Protein AF-A0A151WHX0-F1 (afdb_monomer)

Structure (mmCIF, N/CA/C/O backbone):
data_AF-A0A151WHX0-F1
#
_entry.id   AF-A0A151WHX0-F1
#
loop_
_atom_site.group_PDB
_atom_site.id
_atom_site.type_symbol
_atom_site.label_atom_id
_atom_site.label_alt_id
_atom_site.label_comp_id
_atom_site.label_asym_id
_atom_site.label_entity_id
_atom_site.label_seq_id
_atom_site.pdbx_PDB_ins_code
_atom_site.Cartn_x
_atom_site.Cartn_y
_atom_site.Cartn_z
_atom_site.occupancy
_atom_site.B_iso_or_equiv
_atom_site.auth_seq_id
_atom_site.auth_comp_id
_atom_site.auth_asym_id
_atom_site.auth_atom_id
_atom_site.pdbx_PDB_model_num
ATOM 1 N N . MET A 1 1 ? 28.594 18.355 21.138 1.00 55.41 1 MET A N 1
ATOM 2 C CA . MET A 1 1 ? 27.159 18.176 20.802 1.00 55.41 1 MET A CA 1
ATOM 3 C C . MET A 1 1 ? 26.870 18.299 19.295 1.00 55.41 1 MET A C 1
ATOM 5 O O . MET A 1 1 ? 25.823 18.795 18.914 1.00 55.41 1 MET A O 1
ATOM 9 N N . LYS A 1 2 ? 27.776 17.843 18.413 1.00 55.59 2 LYS A N 1
ATOM 10 C CA . LYS A 1 2 ? 27.648 18.013 16.948 1.00 55.59 2 LYS A CA 1
ATOM 11 C C . LYS A 1 2 ? 27.145 16.741 16.241 1.00 55.59 2 LYS A C 1
ATOM 13 O O . LYS A 1 2 ? 26.509 16.821 15.201 1.00 55.59 2 LYS A O 1
ATOM 18 N N . HIS A 1 3 ? 27.352 15.577 16.863 1.00 63.53 3 HIS A N 1
ATOM 19 C CA . HIS A 1 3 ? 26.896 14.275 16.361 1.00 63.53 3 HIS A CA 1
ATOM 20 C C . HIS A 1 3 ? 25.407 14.002 16.618 1.00 63.53 3 HIS A C 1
ATOM 22 O O . HIS A 1 3 ? 24.803 13.227 15.889 1.00 63.53 3 HIS A O 1
ATOM 28 N N . PHE A 1 4 ? 24.800 14.667 17.609 1.00 67.50 4 PHE A N 1
ATOM 29 C CA . PHE A 1 4 ? 23.398 14.438 17.975 1.00 67.50 4 PHE A CA 1
ATOM 30 C C . PHE A 1 4 ? 22.431 14.922 16.884 1.00 67.50 4 PHE A C 1
ATOM 32 O O . PHE A 1 4 ? 21.507 14.208 16.518 1.00 67.50 4 PHE A O 1
ATOM 39 N N . GLY A 1 5 ? 22.703 16.087 16.280 1.00 69.50 5 GLY A N 1
ATOM 40 C CA . GLY A 1 5 ? 21.907 16.588 15.153 1.00 69.50 5 GLY A CA 1
ATOM 41 C C . GLY A 1 5 ? 22.013 15.706 13.905 1.00 69.50 5 GLY A C 1
ATOM 42 O O . GLY A 1 5 ? 21.027 15.506 13.206 1.00 69.50 5 GLY A O 1
ATOM 43 N N . LEU A 1 6 ? 23.189 15.118 13.666 1.00 73.69 6 LEU A N 1
ATOM 44 C CA . LEU A 1 6 ? 23.426 14.202 12.547 1.00 73.69 6 LEU A CA 1
ATOM 45 C C . LEU A 1 6 ? 22.633 12.896 12.719 1.00 73.69 6 LEU A C 1
ATOM 47 O O . LEU A 1 6 ? 22.042 12.403 11.764 1.00 73.69 6 LEU A O 1
ATOM 51 N N . LEU A 1 7 ? 22.550 12.390 13.952 1.00 74.88 7 LEU A N 1
ATOM 52 C CA . LEU A 1 7 ? 21.784 11.192 14.299 1.00 74.88 7 LEU A CA 1
ATOM 53 C C . LEU A 1 7 ? 20.270 11.420 14.138 1.00 74.88 7 LEU A C 1
ATOM 55 O O . LEU A 1 7 ? 19.587 10.574 13.568 1.00 74.88 7 LEU A O 1
ATOM 59 N N . CYS A 1 8 ? 19.760 12.594 14.527 1.00 70.50 8 CYS A N 1
ATOM 60 C CA . CYS A 1 8 ? 18.360 12.964 14.288 1.00 70.50 8 CYS A CA 1
ATOM 61 C C . CYS A 1 8 ? 18.010 13.023 12.791 1.00 70.50 8 CYS A C 1
ATOM 63 O O . CYS A 1 8 ? 16.953 12.541 12.398 1.00 70.50 8 CYS A O 1
ATOM 65 N N . ILE A 1 9 ? 18.896 13.562 11.946 1.00 70.00 9 ILE A N 1
ATOM 66 C CA . ILE A 1 9 ? 18.682 13.608 10.488 1.00 70.00 9 ILE A CA 1
ATOM 67 C C . ILE A 1 9 ? 18.638 12.191 9.899 1.00 70.00 9 ILE A C 1
ATOM 69 O O . ILE A 1 9 ? 17.752 11.888 9.102 1.00 70.00 9 ILE A O 1
ATOM 73 N N . PHE A 1 10 ? 19.539 11.300 10.327 1.00 64.81 10 PHE A N 1
ATOM 74 C CA . PHE A 1 10 ? 19.533 9.901 9.887 1.00 64.81 10 PHE A CA 1
ATOM 75 C C . PHE A 1 10 ? 18.246 9.159 10.276 1.00 64.81 10 PHE A C 1
ATOM 77 O O . PHE A 1 10 ? 17.711 8.410 9.463 1.00 64.81 10 PHE A O 1
ATOM 84 N N . LEU A 1 11 ? 17.715 9.390 11.479 1.00 63.12 11 LEU A N 1
ATOM 85 C CA . LEU A 1 11 ? 16.473 8.752 11.932 1.00 63.12 11 LEU A CA 1
ATOM 86 C C . LEU A 1 11 ? 15.240 9.219 11.143 1.00 63.12 11 LEU A C 1
ATOM 88 O O . LEU A 1 11 ? 14.376 8.403 10.829 1.00 63.12 11 LEU A O 1
ATOM 92 N N . ILE A 1 12 ? 15.178 10.503 10.769 1.00 61.12 12 ILE A N 1
ATOM 93 C CA . ILE A 1 12 ? 14.090 11.036 9.932 1.00 61.12 12 ILE A CA 1
ATOM 94 C C . ILE A 1 12 ? 14.121 10.386 8.541 1.00 61.12 12 ILE A C 1
ATOM 96 O O . ILE A 1 12 ? 13.075 10.009 8.021 1.00 61.12 12 ILE A O 1
ATOM 100 N N . LEU A 1 13 ? 15.309 10.188 7.959 1.00 59.16 13 LEU A N 1
ATOM 101 C CA . LEU A 1 13 ? 15.458 9.575 6.634 1.00 59.16 13 LEU A CA 1
ATOM 102 C C . LEU A 1 13 ? 15.016 8.102 6.595 1.00 59.16 13 LEU A C 1
ATOM 104 O O . LEU A 1 13 ? 14.458 7.665 5.592 1.00 59.16 13 LEU A O 1
ATOM 108 N N . ILE A 1 14 ? 15.216 7.345 7.679 1.00 58.00 14 ILE A N 1
ATOM 109 C CA . ILE A 1 14 ? 14.806 5.931 7.759 1.00 58.00 14 ILE A CA 1
ATOM 110 C C . ILE A 1 14 ? 13.276 5.803 7.857 1.00 58.00 14 ILE A C 1
ATOM 112 O O . ILE A 1 14 ? 12.696 4.912 7.239 1.00 58.00 14 ILE A O 1
ATOM 116 N N . HIS A 1 15 ? 12.608 6.720 8.565 1.00 53.31 15 HIS A N 1
ATOM 117 C CA . HIS A 1 15 ? 11.148 6.703 8.728 1.00 53.31 15 HIS A CA 1
ATOM 118 C C . HIS A 1 15 ? 10.374 6.922 7.419 1.00 53.31 15 HIS A C 1
ATOM 120 O O . HIS A 1 15 ? 9.284 6.379 7.260 1.00 53.31 15 HIS A O 1
ATOM 126 N N . PHE A 1 16 ? 10.927 7.678 6.466 1.00 49.75 16 PHE A N 1
ATOM 127 C CA . PHE A 1 16 ? 10.294 7.881 5.156 1.00 49.75 16 PHE A CA 1
ATOM 128 C C . PHE A 1 16 ? 10.396 6.659 4.227 1.00 49.75 16 PHE A C 1
ATOM 130 O O . PHE A 1 16 ? 9.737 6.629 3.192 1.00 49.75 16 PHE A O 1
ATOM 137 N N . SER A 1 17 ? 11.197 5.647 4.577 1.00 51.75 17 SER A N 1
ATOM 138 C CA . SER A 1 17 ? 11.507 4.516 3.693 1.00 51.75 17 SER A CA 1
ATOM 139 C C . SER A 1 17 ? 10.608 3.285 3.888 1.00 51.75 17 SER A C 1
ATOM 141 O O . SER A 1 17 ? 10.777 2.296 3.184 1.00 51.75 17 SER A O 1
ATOM 143 N N . THR A 1 18 ? 9.650 3.310 4.822 1.00 53.88 18 THR A N 1
ATOM 144 C CA . THR A 1 18 ? 8.876 2.107 5.198 1.00 53.88 18 THR A CA 1
ATOM 145 C C . THR A 1 18 ? 7.494 1.993 4.559 1.00 53.88 18 THR A C 1
ATOM 147 O O . THR A 1 18 ? 6.756 1.075 4.898 1.00 53.88 18 THR A O 1
ATOM 150 N N . GLN A 1 19 ? 7.122 2.879 3.635 1.00 58.69 19 GLN A N 1
ATOM 151 C CA . GLN A 1 19 ? 5.849 2.760 2.915 1.00 58.69 19 GLN A CA 1
ATOM 152 C C . GLN A 1 19 ? 6.081 1.943 1.646 1.00 58.69 19 GLN A C 1
ATOM 154 O O . GLN A 1 19 ? 6.617 2.453 0.664 1.00 58.69 19 GLN A O 1
ATOM 159 N N . ILE A 1 20 ? 5.769 0.645 1.714 1.00 68.62 20 ILE A N 1
ATOM 160 C CA . ILE A 1 20 ? 6.109 -0.327 0.671 1.00 68.62 20 ILE A CA 1
ATOM 161 C C . ILE A 1 20 ? 4.811 -0.861 0.054 1.00 68.62 20 ILE A C 1
ATOM 163 O O . ILE A 1 20 ? 4.162 -1.733 0.643 1.00 68.62 20 ILE A O 1
ATOM 167 N N . PRO A 1 21 ? 4.432 -0.381 -1.144 1.00 79.31 21 PRO A N 1
ATOM 168 C CA . PRO A 1 21 ? 3.391 -1.008 -1.943 1.00 79.31 21 PRO A CA 1
ATOM 169 C C . PRO A 1 21 ? 3.704 -2.486 -2.156 1.00 79.31 21 PRO A C 1
ATOM 171 O O . PRO A 1 21 ? 4.857 -2.879 -2.356 1.00 79.31 21 PRO A O 1
ATOM 174 N N . LYS A 1 22 ? 2.673 -3.327 -2.150 1.00 87.00 22 LYS A N 1
ATOM 175 C CA . LYS A 1 22 ? 2.843 -4.744 -2.459 1.00 87.00 22 LYS A CA 1
ATOM 176 C C . LYS A 1 22 ? 2.908 -4.909 -3.976 1.00 87.00 22 LYS A C 1
ATOM 178 O O . LYS A 1 22 ? 1.929 -4.629 -4.658 1.00 87.00 22 LYS A O 1
ATOM 183 N N . PHE A 1 23 ? 4.025 -5.389 -4.510 1.00 87.19 23 PHE A N 1
ATOM 184 C CA . PHE A 1 23 ? 4.165 -5.668 -5.943 1.00 87.19 23 PHE A CA 1
ATOM 185 C C . PHE A 1 23 ? 4.015 -7.164 -6.224 1.00 87.19 23 PHE A C 1
ATOM 187 O O . PHE A 1 23 ? 4.649 -7.991 -5.572 1.00 87.19 23 PHE A O 1
ATOM 194 N N . GLU A 1 24 ? 3.204 -7.515 -7.219 1.00 89.00 24 GLU A N 1
ATOM 195 C CA . GLU A 1 24 ? 3.012 -8.889 -7.684 1.00 89.00 24 GLU A CA 1
ATOM 196 C C . GLU A 1 24 ? 3.361 -8.976 -9.175 1.00 89.00 24 GLU A C 1
ATOM 198 O O . GLU A 1 24 ? 2.765 -8.291 -10.007 1.00 89.00 24 GLU A O 1
ATOM 203 N N . ASN A 1 25 ? 4.327 -9.838 -9.512 1.00 86.88 25 ASN A N 1
ATOM 204 C CA . ASN A 1 25 ? 4.783 -10.103 -10.885 1.00 86.88 25 ASN A CA 1
ATOM 205 C C . ASN A 1 25 ? 5.300 -8.872 -11.655 1.00 86.88 25 ASN A C 1
ATOM 207 O O . ASN A 1 25 ? 5.283 -8.858 -12.884 1.00 86.88 25 ASN A O 1
ATOM 211 N N . CYS A 1 26 ? 5.769 -7.841 -10.951 1.00 83.69 26 CYS A N 1
ATOM 212 C CA . CYS A 1 26 ? 6.309 -6.631 -11.565 1.00 83.69 26 CYS A CA 1
ATOM 213 C C . CYS A 1 26 ? 7.839 -6.690 -11.713 1.00 83.69 26 CYS A C 1
ATOM 215 O O . CYS A 1 26 ? 8.519 -7.171 -10.803 1.00 83.69 26 CYS A O 1
ATOM 217 N N . PRO A 1 27 ? 8.405 -6.171 -12.818 1.00 84.19 27 PRO A N 1
ATOM 218 C CA . PRO A 1 27 ? 9.851 -6.040 -12.967 1.00 84.19 27 PRO A CA 1
ATOM 219 C C . PRO A 1 27 ? 10.411 -4.977 -12.009 1.00 84.19 27 PRO A C 1
ATOM 221 O O . PRO A 1 27 ? 9.716 -4.033 -11.629 1.00 84.19 27 PRO A O 1
ATOM 224 N N . GLU A 1 28 ? 11.697 -5.083 -11.655 1.00 80.31 28 GLU A N 1
ATOM 225 C CA . GLU A 1 28 ? 12.354 -4.132 -10.738 1.00 80.31 28 GLU A CA 1
ATOM 226 C C . GLU A 1 28 ? 12.308 -2.673 -11.211 1.00 80.31 28 GLU A C 1
ATOM 228 O O . GLU A 1 28 ? 12.355 -1.750 -10.399 1.00 80.31 28 GLU A O 1
ATOM 233 N N . SER A 1 29 ? 12.248 -2.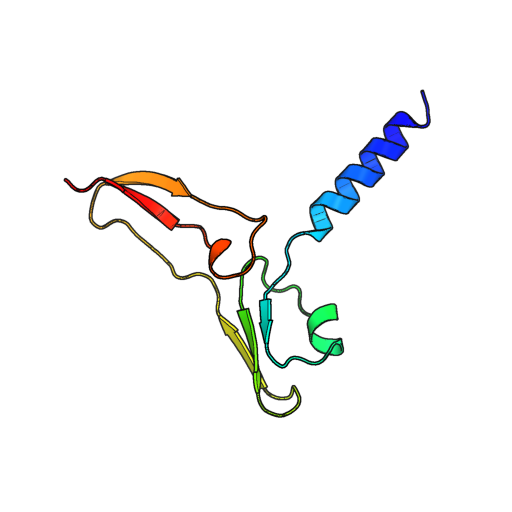449 -12.526 1.00 81.50 29 SER A N 1
ATOM 234 C CA . SER A 1 29 ? 12.107 -1.104 -13.084 1.00 81.50 29 SER A CA 1
ATOM 235 C C . SER A 1 29 ? 10.845 -0.424 -12.558 1.00 81.50 29 SER A C 1
A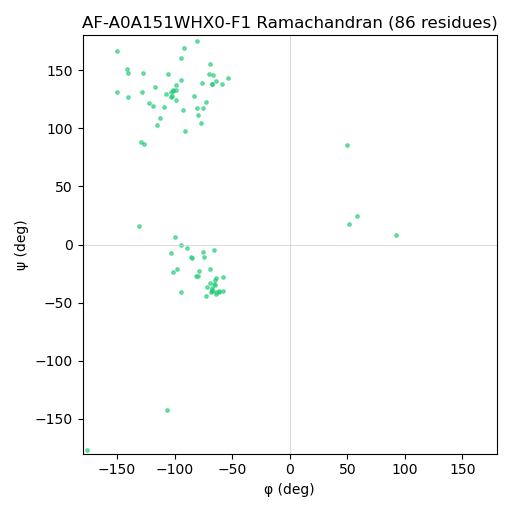TOM 237 O O . SER A 1 29 ? 10.905 0.740 -12.182 1.00 81.50 29 SER A O 1
ATOM 239 N N . VAL A 1 30 ? 9.742 -1.170 -12.443 1.00 79.62 30 VAL A N 1
ATOM 240 C CA . VAL A 1 30 ? 8.452 -0.673 -11.955 1.00 79.62 30 VAL A CA 1
ATOM 241 C C . VAL A 1 30 ? 8.494 -0.434 -10.453 1.00 79.62 30 VAL A C 1
ATOM 243 O O . VAL A 1 30 ? 8.055 0.621 -10.002 1.00 79.62 30 VAL A O 1
ATOM 246 N N . THR A 1 31 ? 9.072 -1.355 -9.677 1.00 77.25 31 THR A N 1
ATOM 247 C CA . THR A 1 31 ? 9.133 -1.224 -8.209 1.00 77.25 31 THR A CA 1
ATOM 248 C C . THR A 1 31 ? 9.963 -0.021 -7.756 1.00 77.25 31 THR A C 1
ATOM 250 O O . THR A 1 31 ? 9.674 0.565 -6.719 1.00 77.25 31 THR A O 1
ATOM 253 N N . LYS A 1 32 ? 10.965 0.386 -8.548 1.00 75.06 32 LYS A N 1
ATOM 254 C CA . LYS A 1 32 ? 11.811 1.562 -8.279 1.00 75.06 32 LYS A CA 1
ATOM 255 C C . LYS A 1 32 ? 11.174 2.887 -8.701 1.00 75.06 32 LYS A C 1
ATOM 257 O O . LYS A 1 32 ? 11.512 3.920 -8.131 1.00 75.06 32 LYS A O 1
ATOM 262 N N . THR A 1 33 ? 10.291 2.879 -9.700 1.00 74.62 33 THR A N 1
ATOM 263 C CA . THR A 1 33 ? 9.662 4.105 -10.225 1.00 74.62 33 THR A CA 1
ATOM 264 C C . THR A 1 33 ? 8.269 4.374 -9.667 1.00 74.62 33 THR A C 1
ATOM 266 O O . THR A 1 33 ? 7.796 5.504 -9.743 1.00 74.62 33 THR A O 1
ATOM 269 N N . PHE A 1 34 ? 7.587 3.356 -9.142 1.00 76.69 34 PHE A N 1
ATOM 270 C CA . PHE A 1 34 ? 6.204 3.479 -8.696 1.00 76.69 34 PHE A CA 1
ATOM 271 C C . PHE A 1 34 ? 6.125 4.127 -7.306 1.00 76.69 34 PHE A C 1
ATOM 273 O O . PHE A 1 34 ? 6.517 3.531 -6.307 1.00 76.69 34 PHE A O 1
ATOM 280 N 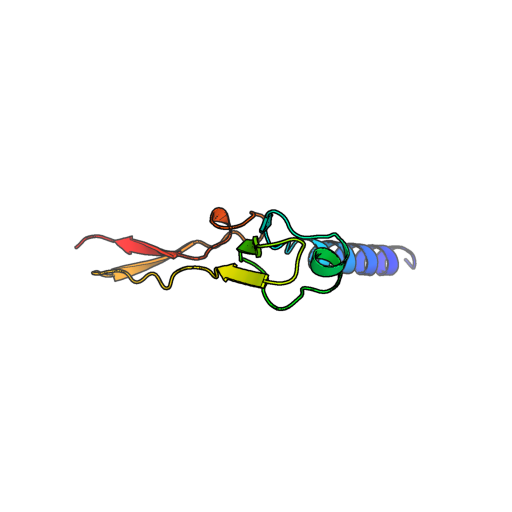N . ASN A 1 35 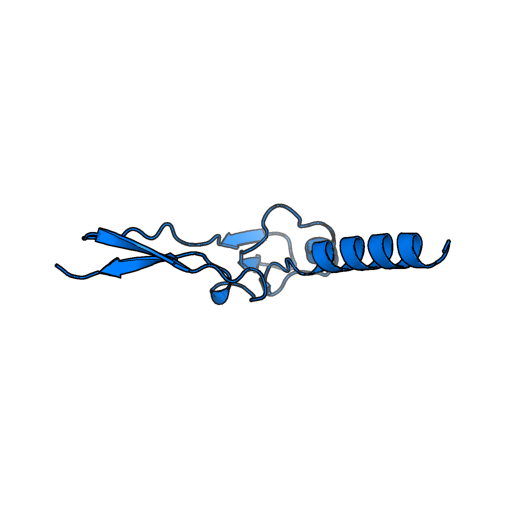? 5.595 5.350 -7.249 1.00 73.94 35 ASN A N 1
ATOM 281 C CA . ASN A 1 35 ? 5.465 6.163 -6.033 1.00 73.94 35 ASN A CA 1
ATOM 282 C C . ASN A 1 35 ? 4.052 6.750 -5.846 1.00 73.94 35 ASN A C 1
ATOM 284 O O . ASN A 1 35 ? 3.863 7.701 -5.092 1.00 73.94 35 ASN A O 1
ATOM 288 N N . THR A 1 36 ? 3.061 6.226 -6.566 1.00 77.19 36 THR A N 1
ATOM 289 C CA . THR A 1 36 ? 1.704 6.788 -6.635 1.00 77.19 36 THR A CA 1
ATOM 290 C C . THR A 1 36 ? 0.785 6.341 -5.500 1.00 77.19 36 THR A C 1
ATOM 292 O O . THR A 1 36 ? -0.282 6.925 -5.331 1.00 77.19 36 THR A O 1
ATOM 295 N N . CYS A 1 37 ? 1.168 5.334 -4.712 1.00 81.69 37 CYS A N 1
ATOM 296 C CA . CYS A 1 37 ? 0.412 4.884 -3.544 1.00 81.69 37 CYS A CA 1
ATOM 297 C C . CYS A 1 37 ? 1.362 4.509 -2.396 1.00 81.69 37 CYS A C 1
ATOM 299 O O . CYS A 1 37 ? 2.468 4.037 -2.645 1.00 81.69 37 CYS A O 1
ATOM 301 N N . GLU A 1 38 ? 0.906 4.662 -1.152 1.00 79.31 38 GLU A N 1
ATOM 302 C CA . GLU A 1 38 ? 1.626 4.195 0.044 1.00 79.31 38 GLU A CA 1
ATOM 303 C C . GLU A 1 38 ? 1.145 2.799 0.484 1.00 79.31 38 GLU A C 1
ATOM 305 O O . GLU A 1 38 ? 1.952 1.934 0.815 1.00 79.31 38 GLU A O 1
ATOM 310 N N . CYS A 1 39 ? -0.171 2.560 0.425 1.00 86.75 39 CYS A N 1
ATOM 311 C CA . CYS A 1 39 ? -0.817 1.294 0.777 1.00 86.75 39 CYS A CA 1
ATOM 312 C C . CYS A 1 39 ? -1.707 0.809 -0.377 1.00 86.75 39 CYS A C 1
ATOM 314 O O . CYS A 1 39 ? -2.900 1.106 -0.456 1.00 86.75 39 CYS A O 1
ATOM 316 N N . CYS A 1 40 ? -1.113 0.082 -1.319 1.00 88.75 40 CYS A N 1
ATOM 317 C CA . CYS A 1 40 ? -1.845 -0.577 -2.396 1.00 88.75 40 CYS A CA 1
ATOM 318 C C . CYS A 1 40 ? -1.128 -1.855 -2.842 1.00 88.75 40 CYS A C 1
ATOM 320 O O . CYS A 1 40 ? 0.036 -2.086 -2.500 1.00 88.75 40 CYS A O 1
ATOM 322 N N . THR A 1 41 ? -1.830 -2.683 -3.616 1.00 90.75 41 THR A N 1
ATOM 323 C CA . THR A 1 41 ? -1.204 -3.766 -4.384 1.00 90.75 41 THR A CA 1
ATOM 324 C C . THR A 1 41 ? -1.100 -3.372 -5.845 1.00 90.75 41 THR A C 1
ATOM 326 O O . THR A 1 41 ? -2.094 -2.973 -6.442 1.00 90.75 41 THR A O 1
ATOM 329 N N . VAL A 1 42 ? 0.076 -3.537 -6.439 1.00 89.56 42 VAL A N 1
ATOM 330 C CA . VAL A 1 42 ? 0.316 -3.366 -7.871 1.00 89.56 42 VAL A CA 1
ATOM 331 C C . VAL A 1 42 ? 0.564 -4.737 -8.476 1.00 89.56 42 VAL A C 1
ATOM 333 O O . VAL A 1 42 ? 1.513 -5.424 -8.101 1.00 89.56 42 VAL A O 1
ATOM 336 N N . LYS A 1 43 ? -0.288 -5.142 -9.411 1.00 90.88 43 LYS A N 1
ATOM 337 C CA . LYS A 1 43 ? -0.137 -6.378 -10.176 1.00 90.88 43 LYS A CA 1
ATOM 338 C C . LYS A 1 43 ? 0.259 -6.038 -11.597 1.00 90.88 43 LYS A C 1
ATOM 340 O O . LYS A 1 43 ? -0.414 -5.232 -12.234 1.00 90.88 43 LYS A O 1
ATOM 345 N N . CYS A 1 44 ? 1.306 -6.675 -12.096 1.00 88.56 44 CYS A N 1
ATOM 346 C CA . CYS A 1 44 ? 1.697 -6.550 -13.490 1.00 88.56 44 CYS A CA 1
ATOM 347 C C . CYS A 1 44 ? 1.271 -7.806 -14.269 1.00 88.56 44 CYS A C 1
ATOM 349 O O . CYS A 1 44 ? 1.578 -8.925 -13.854 1.00 88.56 44 CYS A O 1
ATOM 351 N N . SER A 1 45 ? 0.546 -7.634 -15.378 1.00 83.25 45 SER A N 1
ATOM 352 C CA . SER A 1 45 ? 0.216 -8.702 -16.335 1.00 83.25 45 SER A CA 1
ATOM 353 C C . SER A 1 45 ? 1.054 -8.551 -17.607 1.00 83.25 45 SER A C 1
ATOM 355 O O . SER A 1 45 ? 1.414 -7.440 -17.990 1.00 83.25 45 SER A O 1
ATOM 357 N N . ALA A 1 46 ? 1.403 -9.691 -18.220 1.00 63.88 46 ALA A N 1
ATOM 358 C CA . ALA A 1 46 ? 2.213 -9.805 -19.439 1.00 63.88 46 ALA A CA 1
ATOM 359 C C . ALA A 1 46 ? 3.530 -8.999 -19.397 1.00 63.88 46 ALA A C 1
ATOM 361 O O . ALA A 1 46 ? 3.585 -7.862 -19.842 1.00 63.88 46 ALA A O 1
ATOM 362 N N . GLU A 1 47 ? 4.600 -9.574 -18.835 1.00 63.22 47 GLU A N 1
ATOM 363 C CA . GLU A 1 47 ? 5.976 -9.026 -18.911 1.00 63.22 47 GLU A CA 1
ATOM 364 C C . GLU A 1 47 ? 6.151 -7.539 -18.497 1.00 63.22 47 GLU A C 1
ATOM 366 O O . GLU A 1 47 ? 7.172 -6.923 -18.791 1.00 63.22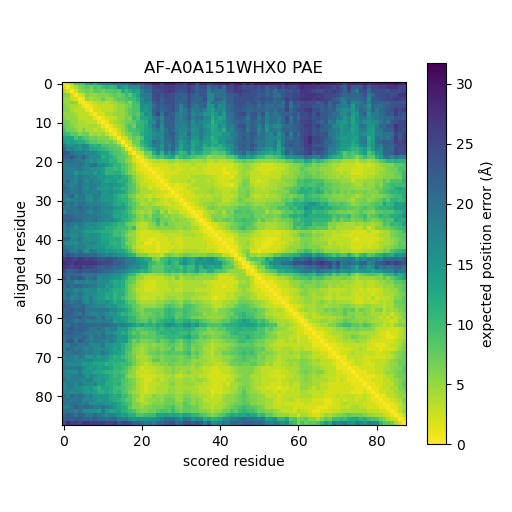 47 GLU A O 1
ATOM 371 N N . GLY A 1 48 ? 5.188 -6.954 -17.773 1.00 60.69 48 GLY A N 1
ATOM 372 C CA . GLY A 1 48 ? 5.223 -5.557 -17.329 1.00 60.69 48 GLY A CA 1
ATOM 373 C C . GLY A 1 48 ? 4.560 -4.541 -18.268 1.00 60.69 48 GLY A C 1
ATOM 374 O O . GLY A 1 48 ? 4.691 -3.345 -18.010 1.00 60.69 48 GLY A O 1
ATOM 375 N N . THR A 1 49 ? 3.848 -4.962 -19.322 1.00 70.81 49 THR A N 1
ATOM 376 C CA . THR A 1 49 ? 3.126 -4.029 -20.213 1.00 70.81 49 THR A CA 1
ATOM 377 C C . THR A 1 49 ? 1.794 -3.556 -19.646 1.00 70.81 49 THR A C 1
ATOM 379 O O . THR A 1 49 ? 1.344 -2.461 -19.971 1.00 70.81 49 THR A O 1
ATOM 382 N N . GLU A 1 50 ? 1.166 -4.353 -18.785 1.00 81.81 50 GLU A N 1
ATOM 383 C CA . GLU A 1 50 ? -0.082 -3.993 -18.122 1.00 81.81 50 GLU A CA 1
ATOM 384 C C . GLU A 1 50 ? 0.127 -3.918 -16.614 1.00 81.81 50 GLU A C 1
ATOM 386 O O . GLU A 1 50 ? 0.751 -4.794 -16.014 1.00 81.81 50 GLU A O 1
ATOM 391 N N . MET A 1 51 ? -0.413 -2.870 -15.994 1.00 84.38 51 MET A N 1
ATOM 392 C CA . MET A 1 51 ? -0.358 -2.670 -14.550 1.00 84.38 51 MET A CA 1
ATOM 393 C C . MET A 1 51 ? -1.758 -2.410 -14.012 1.00 84.38 51 MET A C 1
ATOM 395 O O . MET A 1 51 ? -2.484 -1.558 -14.519 1.00 84.38 51 MET A O 1
ATOM 399 N N . GLN A 1 52 ? -2.116 -3.120 -12.950 1.00 88.88 52 GLN A N 1
ATOM 400 C CA . GLN A 1 52 ? -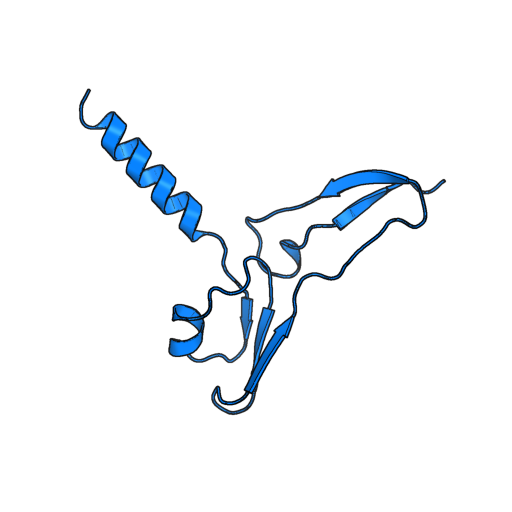3.337 -2.907 -12.187 1.00 88.88 52 GLN A CA 1
ATOM 401 C C . GLN A 1 52 ? -2.960 -2.552 -10.755 1.00 88.88 52 GLN A C 1
ATOM 403 O O . GLN A 1 52 ? -2.324 -3.342 -10.060 1.00 88.88 52 GLN A O 1
ATOM 408 N N . ALA A 1 53 ? -3.355 -1.364 -10.310 1.00 88.12 53 ALA A N 1
ATOM 409 C CA . ALA A 1 53 ? -3.189 -0.940 -8.928 1.00 88.12 53 ALA A CA 1
ATOM 410 C C . ALA A 1 53 ? -4.525 -1.065 -8.188 1.00 88.12 53 ALA A C 1
ATOM 412 O O . ALA A 1 53 ? -5.542 -0.535 -8.634 1.00 88.12 53 ALA A O 1
ATOM 413 N N . LEU A 1 54 ? -4.512 -1.753 -7.049 1.00 90.75 54 LEU A N 1
ATOM 414 C CA . LEU A 1 54 ? -5.654 -1.919 -6.162 1.00 90.75 54 LEU A CA 1
ATOM 415 C C . LEU A 1 54 ? -5.387 -1.186 -4.849 1.00 90.75 54 LEU A C 1
ATOM 417 O O . LEU A 1 54 ? -4.549 -1.611 -4.051 1.00 90.75 54 LEU A O 1
ATOM 421 N N . ALA A 1 55 ? -6.100 -0.080 -4.648 1.00 89.38 55 ALA A N 1
ATOM 422 C CA . ALA A 1 55 ? -6.054 0.714 -3.426 1.00 89.38 55 ALA A CA 1
ATOM 423 C C . ALA A 1 55 ? -6.924 0.106 -2.312 1.00 89.38 55 ALA A C 1
ATOM 425 O O . ALA A 1 55 ? -7.620 -0.898 -2.500 1.00 89.38 55 ALA A O 1
ATOM 426 N N . CYS A 1 56 ? -6.866 0.713 -1.128 1.00 89.38 56 CYS A N 1
ATOM 427 C CA . CYS A 1 56 ? -7.710 0.324 -0.007 1.00 89.38 56 CYS A CA 1
ATOM 428 C C . CYS A 1 56 ? -9.196 0.563 -0.303 1.00 89.38 56 CYS A C 1
ATOM 430 O O . CYS A 1 56 ? -9.544 1.577 -0.915 1.00 89.38 56 CYS A O 1
ATOM 432 N N . PRO A 1 57 ? -10.080 -0.352 0.126 1.00 87.38 57 PRO A N 1
ATOM 433 C CA . PRO A 1 57 ? -11.514 -0.165 -0.019 1.00 87.38 57 PRO A CA 1
ATOM 434 C C . PRO A 1 57 ? -12.000 1.000 0.852 1.00 87.38 57 PRO A C 1
ATOM 436 O O . PRO A 1 57 ? -11.516 1.206 1.964 1.00 87.38 57 PRO A O 1
ATOM 439 N N . LEU A 1 58 ? -13.003 1.734 0.368 1.00 85.94 58 LEU A N 1
ATOM 440 C CA . LEU A 1 58 ? -13.719 2.710 1.186 1.00 85.94 58 LEU A CA 1
ATOM 441 C C . LEU A 1 58 ? -14.694 1.961 2.098 1.00 85.94 58 LEU A C 1
ATOM 443 O O . LEU A 1 58 ? -15.722 1.457 1.648 1.00 85.94 58 LEU A O 1
ATOM 447 N N . SER A 1 59 ? -14.345 1.852 3.376 1.00 85.94 59 SER A N 1
ATOM 448 C CA . SER A 1 59 ? -15.181 1.219 4.397 1.00 85.94 59 SER A CA 1
ATOM 449 C C . SER A 1 59 ? -15.896 2.262 5.250 1.00 85.94 59 SER A C 1
ATOM 451 O O . SER A 1 59 ? -15.265 3.188 5.761 1.00 85.94 59 SER A O 1
ATOM 453 N N . HIS A 1 60 ? -17.199 2.067 5.453 1.00 87.56 60 HIS A N 1
ATOM 454 C CA . HIS A 1 60 ? -18.044 2.897 6.309 1.00 87.56 60 HIS A CA 1
ATOM 455 C C . HIS A 1 60 ? -18.803 2.018 7.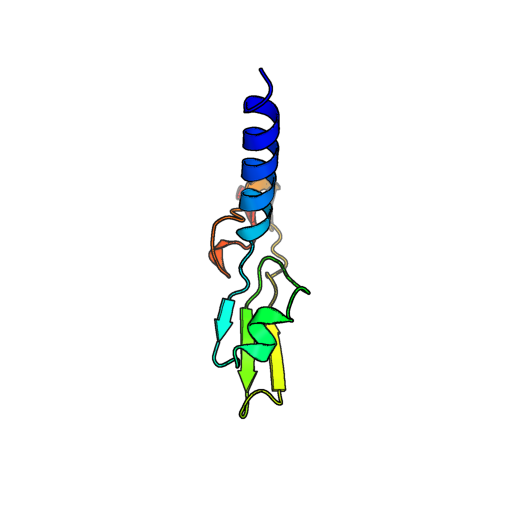305 1.00 87.56 60 HIS A C 1
ATOM 457 O O . HIS A 1 60 ? -19.161 0.883 6.989 1.00 87.56 60 HIS A O 1
ATOM 463 N N . CYS A 1 61 ? -19.063 2.546 8.501 1.00 89.06 61 CYS A N 1
ATOM 464 C CA . CYS A 1 61 ? -19.937 1.884 9.463 1.00 89.06 61 CYS A CA 1
ATOM 465 C C . CYS A 1 61 ? -21.401 2.053 9.057 1.00 89.06 61 CYS A C 1
ATOM 467 O O . CYS A 1 61 ? -21.806 3.143 8.661 1.00 89.06 61 CYS A O 1
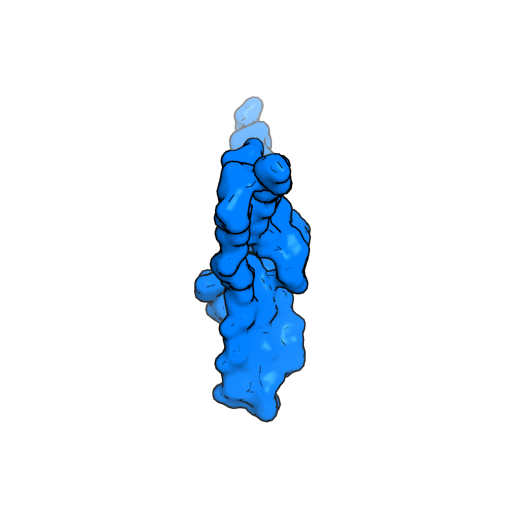ATOM 469 N N . ALA A 1 62 ? -22.200 0.995 9.203 1.00 88.44 62 ALA A N 1
ATOM 470 C CA . ALA A 1 62 ? -23.656 1.111 9.125 1.00 88.44 62 ALA A CA 1
ATOM 471 C C . ALA A 1 62 ? -24.229 1.878 10.336 1.00 88.44 62 ALA A C 1
ATOM 473 O O . ALA A 1 62 ? -25.210 2.599 10.190 1.00 88.44 62 ALA A O 1
ATOM 474 N N . GLY A 1 63 ? -23.597 1.726 11.508 1.00 86.38 63 GLY A N 1
ATOM 475 C CA . GLY A 1 63 ? -23.915 2.439 12.749 1.00 86.38 63 GLY A CA 1
ATOM 476 C C . GLY A 1 63 ? -22.880 3.512 13.102 1.00 86.38 63 GLY A C 1
ATOM 477 O O . GLY A 1 63 ? -22.322 4.184 12.234 1.00 86.38 63 GLY A O 1
ATOM 478 N N . THR A 1 64 ? -22.578 3.657 14.394 1.00 91.56 64 THR A N 1
ATOM 479 C CA . THR A 1 64 ? -21.669 4.711 14.870 1.00 91.56 64 THR A CA 1
ATOM 480 C C . THR A 1 64 ? -20.198 4.304 14.739 1.00 91.56 64 THR A C 1
ATOM 482 O O . THR A 1 64 ? -19.770 3.265 15.250 1.00 91.56 64 THR A O 1
ATOM 485 N N . GLN A 1 65 ? -19.397 5.164 14.106 1.00 92.25 65 GLN A N 1
ATOM 486 C CA . GLN A 1 65 ? -17.940 5.054 14.115 1.00 92.25 65 GLN A CA 1
ATOM 487 C C . GLN A 1 65 ? -17.394 5.503 15.476 1.00 92.25 65 GLN A C 1
ATOM 489 O O . GLN A 1 65 ? -17.531 6.663 15.859 1.00 92.25 65 GLN A O 1
ATOM 494 N N . ILE A 1 66 ? -16.749 4.585 16.195 1.00 94.56 66 ILE A N 1
ATOM 495 C CA . ILE A 1 66 ? -16.153 4.839 17.518 1.00 94.56 66 ILE A CA 1
ATOM 496 C C . ILE A 1 66 ? -14.632 5.000 17.468 1.00 94.56 66 ILE A C 1
ATOM 498 O O . ILE A 1 66 ? -14.004 5.349 18.463 1.00 94.56 66 ILE A O 1
ATOM 502 N N . GLY A 1 67 ? -14.032 4.749 16.308 1.00 91.81 67 GLY A N 1
ATOM 503 C CA . GLY A 1 67 ? -12.601 4.887 16.107 1.00 91.81 67 GLY A CA 1
ATOM 504 C C . GLY A 1 67 ? -12.201 4.636 14.664 1.00 91.81 67 GLY A C 1
ATOM 505 O O . GLY A 1 67 ? -13.040 4.411 13.790 1.00 91.81 67 GLY A O 1
ATOM 506 N N . TYR A 1 68 ? -10.899 4.681 14.426 1.00 90.94 68 TYR A N 1
ATOM 507 C CA . TYR A 1 68 ? -10.294 4.378 13.140 1.00 90.94 68 TYR A CA 1
ATOM 508 C C . TYR A 1 68 ? -9.013 3.594 13.405 1.00 90.94 68 TYR A C 1
ATOM 510 O O . TYR A 1 68 ? -8.194 4.014 14.224 1.00 90.94 68 TYR A O 1
ATOM 518 N N . HIS A 1 69 ? -8.880 2.434 12.775 1.00 88.81 69 HIS A N 1
ATOM 519 C CA . HIS A 1 69 ? -7.662 1.640 12.817 1.00 88.81 69 HIS A CA 1
ATOM 520 C C . HIS A 1 69 ? -6.868 1.911 11.545 1.00 88.81 69 HIS A C 1
ATOM 522 O O . HIS A 1 69 ? -7.449 1.894 10.467 1.00 88.81 69 HIS A O 1
ATOM 528 N N . GLU A 1 70 ? -5.566 2.156 11.669 1.00 86.56 70 GLU A N 1
ATOM 529 C CA . GLU A 1 70 ? -4.629 2.257 10.551 1.00 86.56 70 GLU A CA 1
ATOM 530 C C . GLU A 1 70 ? -3.243 1.809 11.032 1.00 86.56 70 GLU A C 1
ATOM 532 O O . GLU A 1 70 ? -2.770 2.277 12.070 1.00 86.56 70 GLU A O 1
ATOM 537 N N . ASP A 1 71 ? -2.586 0.920 10.283 1.00 85.12 71 ASP A N 1
ATOM 538 C CA . ASP A 1 71 ? -1.209 0.498 10.551 1.00 85.12 71 ASP A CA 1
ATOM 539 C C . ASP A 1 71 ? -0.342 0.619 9.290 1.00 85.12 71 ASP A C 1
ATOM 541 O O . ASP A 1 71 ? -0.150 -0.324 8.521 1.00 85.12 71 ASP A O 1
ATOM 545 N N . LYS A 1 72 ? 0.250 1.803 9.102 1.00 80.81 72 LYS A N 1
ATOM 546 C CA . LYS A 1 72 ? 1.149 2.092 7.973 1.00 80.81 72 LYS A CA 1
ATOM 547 C C . LYS A 1 72 ? 2.459 1.291 7.985 1.00 80.81 72 LYS A C 1
ATOM 549 O O . LYS A 1 72 ? 3.250 1.425 7.058 1.00 80.81 72 LYS A O 1
ATOM 554 N N . THR A 1 73 ? 2.724 0.495 9.025 1.00 82.00 73 THR A N 1
ATOM 555 C CA . THR A 1 73 ? 3.908 -0.379 9.085 1.00 82.00 73 THR A CA 1
ATOM 556 C C . THR A 1 73 ? 3.685 -1.731 8.408 1.00 82.00 73 THR A C 1
ATOM 558 O O . THR A 1 73 ? 4.638 -2.489 8.212 1.00 82.00 73 THR A O 1
ATOM 561 N N . LYS A 1 74 ? 2.436 -2.057 8.057 1.00 84.62 74 LYS A N 1
ATOM 562 C CA . LYS A 1 74 ? 2.070 -3.304 7.382 1.00 84.62 74 LYS A CA 1
ATOM 563 C C . LYS A 1 74 ? 2.068 -3.144 5.864 1.00 84.62 74 LYS A C 1
ATOM 565 O O . LYS A 1 74 ? 2.157 -2.048 5.325 1.00 84.62 74 LYS A O 1
ATOM 570 N N . VAL A 1 75 ? 1.966 -4.271 5.169 1.00 86.06 75 VAL A N 1
ATOM 571 C CA . VAL A 1 75 ? 1.779 -4.323 3.713 1.00 86.06 75 VAL A CA 1
ATOM 572 C C . VAL A 1 75 ? 0.294 -4.437 3.378 1.00 86.06 75 VAL A C 1
ATOM 574 O O . VAL A 1 75 ? -0.501 -4.855 4.215 1.00 86.06 75 VAL A O 1
ATOM 577 N N . TYR A 1 76 ? -0.098 -4.098 2.150 1.00 86.62 76 TYR A N 1
ATOM 578 C CA . TYR A 1 76 ? -1.485 -4.261 1.706 1.00 86.62 76 TYR A CA 1
ATOM 579 C C . TYR A 1 76 ? -1.941 -5.735 1.815 1.00 86.62 76 TYR A C 1
ATOM 581 O O . TYR A 1 76 ? -1.189 -6.622 1.392 1.00 86.62 76 TYR A O 1
ATOM 589 N N . PRO A 1 77 ? -3.174 -6.024 2.280 1.00 89.75 77 PRO A N 1
ATOM 590 C CA . PRO A 1 77 ? -4.239 -5.084 2.657 1.00 89.75 77 PRO A CA 1
ATOM 591 C C . PRO A 1 77 ? -4.203 -4.630 4.124 1.00 89.75 77 PRO A C 1
ATOM 593 O O . PRO A 1 77 ? -5.012 -3.797 4.507 1.00 89.75 77 PRO A O 1
ATOM 596 N N . ASP A 1 78 ? -3.283 -5.135 4.942 1.00 88.19 78 ASP A N 1
ATOM 597 C CA . ASP A 1 78 ? -3.264 -4.888 6.391 1.00 88.19 78 ASP A CA 1
ATOM 598 C C . ASP A 1 78 ? -2.910 -3.438 6.756 1.00 88.19 78 ASP A C 1
ATOM 600 O O . ASP A 1 78 ? -3.254 -2.970 7.837 1.00 88.19 78 ASP A O 1
ATOM 604 N N . CYS A 1 79 ? -2.258 -2.698 5.855 1.00 87.38 79 CYS A N 1
ATOM 605 C CA . CYS A 1 79 ? -2.061 -1.256 6.027 1.00 87.38 79 CYS A CA 1
ATOM 606 C C . CYS A 1 79 ? -3.313 -0.414 5.758 1.00 87.38 79 CYS A C 1
ATOM 608 O O . CYS A 1 79 ? -3.281 0.801 5.961 1.00 87.38 79 CYS A O 1
ATOM 610 N N . CYS A 1 80 ? -4.401 -1.019 5.274 1.00 88.88 80 CYS A N 1
ATOM 611 C CA . CYS A 1 80 ? -5.611 -0.284 4.954 1.00 88.88 80 CYS A CA 1
ATOM 612 C C . CYS A 1 80 ? -6.330 0.163 6.218 1.00 88.88 80 CYS A C 1
ATOM 614 O O . CYS A 1 80 ? -6.732 -0.649 7.051 1.00 88.88 80 CYS A O 1
ATOM 616 N N . GLY A 1 81 ? -6.536 1.475 6.314 1.00 89.31 81 GLY A N 1
ATOM 617 C CA . GLY A 1 81 ? -7.325 2.042 7.386 1.00 89.31 81 GLY A CA 1
ATOM 618 C C . GLY A 1 81 ? -8.796 1.643 7.272 1.00 89.31 81 GLY A C 1
ATOM 619 O O . GLY A 1 81 ? -9.361 1.645 6.177 1.00 89.31 81 GLY A O 1
ATOM 620 N N . HIS A 1 82 ? -9.419 1.313 8.398 1.00 90.62 82 HIS A N 1
ATOM 621 C CA . HIS A 1 82 ? -10.843 0.998 8.462 1.00 90.62 82 HIS A CA 1
ATOM 622 C C . HIS A 1 82 ? -11.482 1.590 9.726 1.00 90.62 82 HIS A C 1
ATOM 624 O O . HIS A 1 82 ? -10.834 1.694 10.776 1.00 90.62 82 HIS A O 1
ATOM 630 N N . PRO A 1 83 ? -12.765 1.989 9.673 1.00 92.56 83 PRO A N 1
ATOM 631 C CA . PRO A 1 83 ? -13.449 2.479 10.851 1.00 92.56 83 PRO A CA 1
ATOM 632 C C . PRO A 1 83 ? -13.695 1.323 11.827 1.00 92.56 83 PRO A C 1
ATOM 634 O O . PRO A 1 83 ? -13.912 0.174 11.435 1.00 92.56 83 PRO A O 1
ATOM 637 N N . ILE A 1 84 ? -13.662 1.637 13.118 1.00 92.19 84 ILE A N 1
ATOM 638 C CA . ILE A 1 84 ? -14.106 0.726 14.172 1.00 92.19 84 ILE A CA 1
ATOM 639 C C . ILE A 1 84 ? -15.571 1.055 14.430 1.00 92.19 84 ILE A C 1
ATOM 641 O O . ILE A 1 84 ? -15.897 2.172 14.846 1.00 92.19 84 ILE A O 1
ATOM 645 N N . CYS A 1 85 ? -16.446 0.097 14.148 1.00 91.56 85 CYS A N 1
ATOM 646 C CA . CYS A 1 85 ? -17.888 0.277 14.229 1.00 91.56 85 CYS A CA 1
ATOM 647 C C . CYS A 1 85 ? -18.425 -0.290 15.537 1.00 91.56 85 CYS A C 1
ATOM 649 O O . CYS A 1 85 ? -18.041 -1.383 15.950 1.00 91.56 85 CYS A O 1
ATOM 651 N N . LYS A 1 86 ? -19.338 0.447 16.167 1.00 90.88 86 LYS A N 1
ATOM 652 C CA . LYS A 1 86 ? -20.182 -0.080 17.233 1.00 90.88 86 LYS A CA 1
ATOM 653 C C . LYS A 1 86 ? -21.539 -0.435 16.634 1.00 90.88 86 LYS A C 1
ATOM 655 O O . LYS A 1 86 ? -22.165 0.417 16.003 1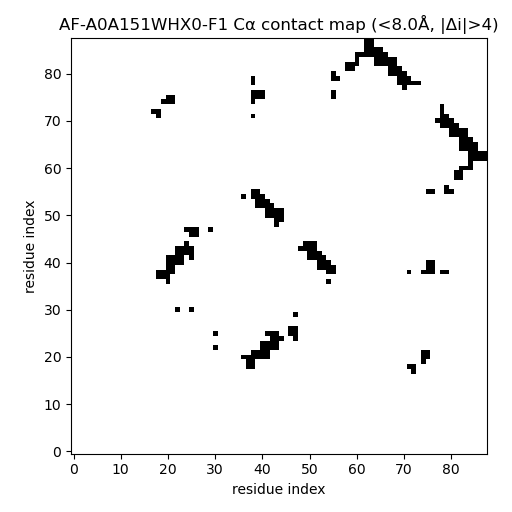.00 90.88 86 LYS A O 1
ATOM 660 N N . GLU A 1 87 ? -21.950 -1.685 16.807 1.00 80.56 87 GLU A N 1
ATOM 661 C CA . GLU A 1 87 ? -23.316 -2.120 16.511 1.00 80.56 87 GLU A CA 1
ATOM 662 C C . GLU A 1 87 ? -24.272 -1.453 17.511 1.00 80.56 87 GLU A C 1
ATOM 664 O O . GLU A 1 87 ? -23.923 -1.289 18.686 1.00 80.56 87 GLU A O 1
ATOM 669 N N . GLU A 1 88 ? -25.417 -0.979 17.018 1.00 64.31 88 GLU A N 1
ATOM 670 C CA . GLU A 1 88 ? -26.446 -0.333 17.845 1.00 64.31 88 GLU A CA 1
ATOM 671 C C . GLU A 1 88 ? -27.163 -1.327 18.763 1.00 64.31 88 GLU A C 1
ATOM 673 O O . GLU A 1 88 ? -27.459 -2.456 18.308 1.00 64.31 88 GLU A O 1
#

pLDDT: mean 79.38, std 11.92, range [49.75, 94.56]

Secondary structure (DSSP, 8-state):
--HHHHHHHHHHHHHTT---PEEES--HHHHHH--S-SSEEEEEETTTTEEEEEE------SSEEEEEE--TTSPTTTT--EEEEEP-

Radius of gyration: 17.96 Å; Cα contacts (8 Å, |Δi|>4): 130; chains: 1; bounding box: 54×28×41 Å

Sequence (88 aa):
MKHFGLLCIFLILIHFSTQIPKFENCPESVTKTFNTCECCTVKCSAEGTEMQALACPLSHCAGTQIGYHEDKTKVYPDCCGHPICKEE

Organism: NCBI:txid64791

Solvent-accessible surface area (backbone atoms only — not comparable to full-atom values): 5359 Å² total; per-residue (Å²): 131,72,65,60,60,54,51,54,54,53,54,56,59,57,68,73,68,56,60,50,50,36,72,40,75,56,51,70,72,52,69,75,68,66,75,91,59,55,52,19,37,38,39,30,46,74,101,52,80,37,78,47,76,45,67,61,71,92,65,78,54,96,55,50,69,81,47,72,48,68,38,68,85,45,46,52,73,64,20,43,54,40,60,39,62,44,84,128

Foldseek 3Di:
DVVVVVVVVVVVVVVVPQQQEAEAPADPVCRVPDDPDSAWYWYADDHRPDIDIGHADDEDEPADFPAKDADSNDHPPNRHIYTDYDDD

Mean predicted aligned error: 10.08 Å